Protein AF-A0A8S3I5D3-F1 (afdb_monomer_lite)

pLDDT: mean 73.68, std 20.12, range [29.22, 94.56]

Radius of gyration: 24.54 Å; chains: 1; bounding box: 71×32×67 Å

Secondary structure (DSSP, 8-state):
------------HHHHHHHHHHHHHHHHHHHHHHHHHHHHHHHHHHHHHHHHHTT-S-HHHHHHHSPPHHHHHHHHHHHHSPP------S-HHHHHHHHHHHHTS--S-SS----TT---PPEEEE---SSS---EEEEPPP-

Sequence (143 aa):
MTNRFKTSITNTNSNSSLFTQEFAKIIRRYKRFCVYIKRLLEETNRSYNEINDKRVLAPEKFSEIKLSEVNREFIENLSSRPIALIVCSQTYNGKARFVNELLNEALLPESPIIKNNDIVRMIRIKVTNKKKKTLSFEFSPDT

Structure (mmCIF, N/CA/C/O backbone):
data_AF-A0A8S3I5D3-F1
#
_entry.id   AF-A0A8S3I5D3-F1
#
loop_
_atom_site.group_PDB
_atom_site.id
_atom_site.type_symbol
_atom_site.label_atom_id
_atom_site.label_alt_id
_atom_site.label_comp_id
_atom_site.label_asym_id
_atom_site.label_entity_id
_atom_site.label_seq_id
_atom_site.pdbx_PDB_ins_code
_atom_site.Cartn_x
_atom_site.Cartn_y
_atom_site.Cartn_z
_atom_site.occupancy
_atom_site.B_iso_or_equiv
_atom_site.auth_seq_id
_atom_site.auth_comp_id
_atom_site.auth_asym_id
_atom_site.auth_atom_id
_atom_site.pdbx_PDB_model_num
ATOM 1 N N . MET A 1 1 ? 48.776 0.412 -39.533 1.00 34.25 1 MET A N 1
ATOM 2 C CA . MET A 1 1 ? 48.887 0.021 -38.110 1.00 34.25 1 MET A CA 1
ATOM 3 C C . MET A 1 1 ? 47.542 0.266 -37.439 1.00 34.25 1 MET A C 1
ATOM 5 O O . MET A 1 1 ? 47.160 1.409 -37.248 1.00 34.25 1 MET A O 1
ATOM 9 N N . THR A 1 2 ? 46.770 -0.793 -37.201 1.00 29.97 2 THR A N 1
ATOM 10 C CA . THR A 1 2 ? 45.406 -0.736 -36.647 1.00 29.97 2 THR A CA 1
ATOM 11 C C . THR A 1 2 ? 45.440 -0.948 -35.136 1.00 29.97 2 THR A C 1
ATOM 13 O O . THR A 1 2 ? 45.580 -2.083 -34.679 1.00 29.97 2 THR A O 1
ATOM 16 N N . ASN A 1 3 ? 45.287 0.125 -34.359 1.00 29.22 3 ASN A N 1
ATOM 17 C CA . ASN A 1 3 ? 45.107 0.028 -32.911 1.00 29.22 3 ASN A CA 1
ATOM 18 C C . ASN A 1 3 ? 43.673 -0.423 -32.603 1.00 29.22 3 ASN A C 1
ATOM 20 O O . ASN A 1 3 ? 42.728 0.361 -32.648 1.00 29.22 3 ASN A O 1
ATOM 24 N N . ARG A 1 4 ? 43.514 -1.717 -32.300 1.00 32.41 4 ARG A N 1
ATOM 25 C CA . ARG A 1 4 ? 42.302 -2.266 -31.681 1.00 32.41 4 ARG A CA 1
ATOM 26 C C . ARG A 1 4 ? 42.282 -1.847 -30.213 1.00 32.41 4 ARG A C 1
ATOM 28 O O . ARG A 1 4 ? 43.053 -2.374 -29.413 1.00 32.41 4 ARG A O 1
ATOM 35 N N . PHE A 1 5 ? 41.382 -0.939 -29.853 1.00 30.55 5 PHE A N 1
ATOM 36 C CA . PHE A 1 5 ? 41.025 -0.708 -28.457 1.00 30.55 5 PHE A CA 1
ATOM 37 C C . PHE A 1 5 ? 40.363 -1.977 -27.903 1.00 30.55 5 PHE A C 1
ATOM 39 O O . PHE A 1 5 ? 39.230 -2.303 -28.246 1.00 30.55 5 PHE A O 1
ATOM 46 N N . LYS A 1 6 ? 41.088 -2.720 -27.060 1.00 33.03 6 LYS A N 1
ATOM 47 C CA . LYS A 1 6 ? 40.490 -3.694 -26.144 1.00 33.03 6 LYS A CA 1
ATOM 48 C C . LYS A 1 6 ? 39.916 -2.909 -24.968 1.00 33.03 6 LYS A C 1
ATOM 50 O O . LYS A 1 6 ? 40.632 -2.601 -24.021 1.00 33.03 6 LYS A O 1
ATOM 55 N N . THR A 1 7 ? 38.637 -2.566 -25.030 1.00 32.44 7 THR A N 1
ATOM 56 C CA . THR A 1 7 ? 37.886 -2.178 -23.837 1.00 32.44 7 THR A CA 1
ATOM 57 C C . THR A 1 7 ? 37.545 -3.450 -23.070 1.00 32.44 7 THR A C 1
ATOM 59 O O . THR A 1 7 ? 36.614 -4.180 -23.399 1.00 32.44 7 THR A O 1
ATOM 62 N N . SER A 1 8 ? 38.346 -3.751 -22.050 1.00 29.62 8 SER A N 1
ATOM 63 C CA . SER A 1 8 ? 37.961 -4.708 -21.016 1.00 29.62 8 SER A CA 1
ATOM 64 C C . SER A 1 8 ? 36.727 -4.157 -20.303 1.00 29.62 8 SER A C 1
ATOM 66 O O . SER A 1 8 ? 36.822 -3.186 -19.557 1.00 29.62 8 SER A O 1
ATOM 68 N N . ILE A 1 9 ? 35.562 -4.753 -20.561 1.00 37.28 9 ILE A N 1
ATOM 69 C CA . ILE A 1 9 ? 34.341 -4.506 -19.792 1.00 37.28 9 ILE A CA 1
ATOM 70 C C . ILE A 1 9 ? 34.574 -5.119 -18.410 1.00 37.28 9 ILE A C 1
ATOM 72 O O . ILE A 1 9 ? 34.508 -6.334 -18.233 1.00 37.28 9 ILE A O 1
ATOM 76 N N . THR A 1 10 ? 34.916 -4.286 -17.432 1.00 32.50 10 THR A N 1
ATOM 77 C CA . THR A 1 10 ? 34.953 -4.684 -16.028 1.00 32.50 10 THR A CA 1
ATOM 78 C C . THR A 1 10 ? 33.521 -4.844 -15.519 1.00 32.50 10 THR A C 1
ATOM 80 O O . THR A 1 10 ? 32.670 -3.972 -15.667 1.00 32.50 10 THR A O 1
ATOM 83 N N . ASN A 1 11 ? 33.257 -6.021 -14.955 1.00 38.59 11 ASN A N 1
ATOM 84 C CA . ASN A 1 11 ? 31.983 -6.476 -14.409 1.00 38.59 11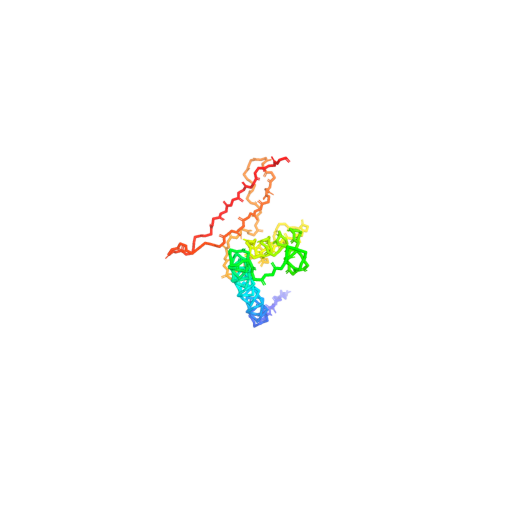 ASN A CA 1
ATOM 85 C C . ASN A 1 11 ? 31.445 -5.488 -13.347 1.00 38.59 11 ASN A C 1
ATOM 87 O O . ASN A 1 11 ? 31.958 -5.438 -12.232 1.00 38.59 11 ASN A O 1
ATOM 91 N N . THR A 1 12 ? 30.390 -4.734 -13.665 1.00 42.84 12 THR A N 1
ATOM 92 C CA . THR A 1 12 ? 29.657 -3.839 -12.740 1.00 42.84 12 THR A CA 1
ATOM 93 C C . THR A 1 12 ? 28.466 -4.524 -12.048 1.00 42.84 12 THR A C 1
ATOM 95 O O . THR A 1 12 ? 27.659 -3.869 -11.390 1.00 42.84 12 THR A O 1
ATOM 98 N N . ASN A 1 13 ? 28.360 -5.854 -12.149 1.00 48.59 13 ASN A N 1
ATOM 99 C CA . ASN A 1 13 ? 27.204 -6.633 -11.687 1.00 48.59 13 ASN A CA 1
ATOM 100 C C . ASN A 1 13 ? 27.030 -6.722 -10.156 1.00 48.59 13 ASN A C 1
ATOM 102 O O . ASN A 1 13 ? 25.946 -7.063 -9.686 1.00 48.59 13 ASN A O 1
ATOM 106 N N . SER A 1 14 ? 28.052 -6.422 -9.346 1.00 51.34 14 SER A N 1
ATOM 107 C CA . SER A 1 14 ? 27.941 -6.539 -7.882 1.00 51.34 14 SER A CA 1
ATOM 108 C C . SER A 1 14 ? 27.109 -5.413 -7.256 1.00 51.34 14 SER A C 1
ATOM 110 O O . SER A 1 14 ? 26.250 -5.680 -6.414 1.00 51.34 14 SER A O 1
ATOM 112 N N . ASN A 1 15 ? 27.292 -4.166 -7.698 1.00 51.91 15 ASN A N 1
ATOM 113 C CA . ASN A 1 15 ? 26.684 -2.996 -7.050 1.00 51.91 15 ASN A CA 1
ATOM 114 C C . ASN A 1 15 ? 25.194 -2.815 -7.388 1.00 51.91 15 ASN A C 1
ATOM 116 O O . ASN A 1 15 ? 24.408 -2.435 -6.518 1.00 51.91 15 ASN A O 1
ATOM 120 N N . SER A 1 16 ? 24.780 -3.130 -8.620 1.00 59.00 16 SER A N 1
ATOM 121 C CA . SER A 1 16 ? 23.370 -3.060 -9.043 1.00 59.00 16 SER A CA 1
ATOM 122 C C . SER A 1 16 ? 22.503 -4.099 -8.323 1.00 59.00 16 SER A C 1
ATOM 124 O O . SER A 1 16 ? 21.364 -3.814 -7.935 1.00 59.00 16 SER A O 1
ATOM 126 N N . SER A 1 17 ? 23.065 -5.285 -8.063 1.00 65.75 17 SER A N 1
ATOM 127 C CA . SER A 1 17 ? 22.391 -6.345 -7.310 1.00 65.75 17 SER A CA 1
ATOM 128 C C . SER A 1 17 ? 22.147 -5.951 -5.847 1.00 65.75 17 SER A C 1
ATOM 130 O O . SER A 1 17 ? 21.056 -6.187 -5.324 1.00 65.75 17 SER A O 1
ATOM 132 N N . LEU A 1 18 ? 23.114 -5.281 -5.207 1.00 70.69 18 LEU A N 1
ATOM 133 C CA . LEU A 1 18 ? 23.010 -4.846 -3.814 1.00 70.69 18 LEU A CA 1
ATOM 134 C C . LEU A 1 18 ? 21.949 -3.750 -3.647 1.00 70.69 18 LEU A C 1
ATOM 136 O O . LEU A 1 18 ? 21.086 -3.862 -2.777 1.00 70.69 18 LEU A O 1
ATOM 140 N N . PHE A 1 19 ? 21.954 -2.733 -4.516 1.00 71.44 19 PHE A N 1
ATOM 141 C CA . PHE A 1 19 ? 20.945 -1.667 -4.497 1.00 71.44 19 PHE A CA 1
ATOM 142 C C . PHE A 1 19 ? 19.523 -2.223 -4.659 1.00 71.44 19 PHE A C 1
ATOM 144 O O . PHE A 1 19 ? 18.622 -1.886 -3.890 1.00 71.44 19 PHE A O 1
ATOM 151 N N . THR A 1 20 ? 19.331 -3.134 -5.615 1.00 73.06 20 THR A N 1
ATOM 152 C CA . THR A 1 20 ? 18.028 -3.758 -5.877 1.00 73.06 20 THR A CA 1
ATOM 153 C C . THR A 1 20 ? 17.541 -4.572 -4.675 1.00 73.06 20 THR A C 1
ATOM 155 O O . THR A 1 20 ? 16.358 -4.537 -4.323 1.00 73.06 20 THR A O 1
ATOM 158 N N . GLN A 1 21 ? 18.449 -5.273 -3.989 1.00 77.69 21 GLN A N 1
ATOM 159 C CA . GLN A 1 21 ? 18.125 -6.015 -2.770 1.00 77.69 21 GLN A CA 1
ATOM 160 C C . GLN A 1 21 ? 17.732 -5.095 -1.609 1.00 77.69 21 GLN A C 1
ATOM 162 O O . GLN A 1 21 ? 16.731 -5.371 -0.941 1.00 77.69 21 GLN A O 1
ATOM 167 N N . GLU A 1 22 ? 18.470 -4.008 -1.382 1.00 81.81 22 GLU A N 1
ATOM 168 C CA . GLU A 1 22 ? 18.154 -3.021 -0.342 1.00 81.81 22 GLU A CA 1
ATOM 169 C C . GLU A 1 22 ? 16.822 -2.317 -0.613 1.00 81.81 22 GLU A C 1
ATOM 171 O O . GLU A 1 22 ? 15.954 -2.259 0.263 1.00 81.81 22 GLU A O 1
ATOM 176 N N . PHE A 1 23 ? 16.581 -1.894 -1.854 1.00 80.12 23 PHE A N 1
ATOM 177 C CA . PHE A 1 23 ? 15.298 -1.322 -2.252 1.00 80.12 23 PHE A CA 1
ATOM 178 C C . PHE A 1 23 ? 14.147 -2.310 -2.014 1.00 80.12 23 PHE A C 1
ATOM 180 O O . PHE A 1 23 ? 13.137 -1.974 -1.392 1.00 80.12 23 PHE A O 1
ATOM 187 N N . ALA A 1 24 ? 14.321 -3.580 -2.392 1.00 80.44 24 ALA A N 1
ATOM 188 C CA . ALA A 1 24 ? 13.323 -4.610 -2.131 1.00 80.44 24 ALA A CA 1
ATOM 189 C C . ALA A 1 24 ? 13.082 -4.841 -0.625 1.00 80.44 24 ALA A C 1
ATOM 191 O O . ALA A 1 24 ? 11.955 -5.146 -0.224 1.00 80.44 24 ALA A O 1
ATOM 192 N N . LYS A 1 25 ? 14.101 -4.710 0.238 1.00 86.31 25 LYS A N 1
ATOM 193 C CA . LYS A 1 25 ? 13.928 -4.773 1.703 1.00 86.31 25 LYS A CA 1
ATOM 194 C C . LYS A 1 25 ? 13.075 -3.610 2.208 1.00 86.31 25 LYS A C 1
ATOM 196 O O . LYS A 1 25 ? 12.140 -3.855 2.973 1.00 86.31 25 LYS A O 1
ATOM 201 N N . ILE A 1 26 ? 13.339 -2.387 1.745 1.00 87.31 26 ILE A N 1
ATOM 202 C CA . ILE A 1 26 ? 12.573 -1.185 2.110 1.00 87.31 26 ILE A CA 1
ATOM 203 C C . ILE A 1 26 ? 11.099 -1.351 1.725 1.00 87.31 26 ILE A C 1
ATOM 205 O O . ILE A 1 26 ? 10.220 -1.211 2.576 1.00 87.31 26 ILE A O 1
ATOM 209 N N . ILE A 1 27 ? 10.822 -1.751 0.481 1.00 84.81 27 ILE A N 1
ATOM 210 C CA . ILE A 1 27 ? 9.455 -1.960 -0.018 1.00 84.81 27 ILE A CA 1
ATOM 211 C C . ILE A 1 27 ? 8.723 -3.037 0.796 1.00 84.81 27 ILE A C 1
ATOM 213 O O . ILE A 1 27 ? 7.571 -2.851 1.198 1.00 84.81 27 ILE A O 1
ATOM 217 N N . ARG A 1 28 ? 9.386 -4.164 1.099 1.00 84.50 28 ARG A N 1
ATOM 218 C CA . ARG A 1 28 ? 8.802 -5.222 1.943 1.00 84.50 28 ARG A CA 1
ATOM 219 C C . ARG A 1 28 ? 8.506 -4.722 3.355 1.00 84.50 28 ARG A C 1
ATOM 221 O O . ARG A 1 28 ? 7.451 -5.054 3.894 1.00 84.50 28 ARG A O 1
ATOM 228 N N . ARG A 1 29 ? 9.412 -3.942 3.951 1.00 89.19 29 ARG A N 1
ATOM 229 C CA . ARG A 1 29 ? 9.231 -3.366 5.289 1.00 89.19 29 ARG A CA 1
ATOM 230 C C . ARG A 1 29 ? 8.045 -2.406 5.317 1.00 89.19 29 ARG A C 1
ATOM 232 O O . ARG A 1 29 ? 7.189 -2.558 6.182 1.00 89.19 29 ARG A O 1
ATOM 239 N N . TYR A 1 30 ? 7.951 -1.501 4.347 1.00 88.38 30 TYR A N 1
ATOM 240 C CA . TYR A 1 30 ? 6.813 -0.593 4.218 1.00 88.38 30 TYR A CA 1
ATOM 241 C C . TYR A 1 30 ? 5.496 -1.360 4.075 1.00 88.38 30 TYR A C 1
ATOM 243 O O . TYR A 1 30 ? 4.549 -1.105 4.808 1.00 88.38 30 TYR A O 1
ATOM 251 N N . LYS A 1 31 ? 5.443 -2.379 3.207 1.00 86.69 31 LYS A N 1
ATOM 252 C CA . LYS A 1 31 ? 4.227 -3.185 3.029 1.00 86.69 31 LYS A CA 1
ATOM 253 C C . LYS A 1 31 ? 3.781 -3.864 4.328 1.00 86.69 31 LYS A C 1
ATOM 255 O O . LYS A 1 31 ? 2.589 -3.886 4.622 1.00 86.69 31 LYS A O 1
ATOM 260 N N . ARG A 1 32 ? 4.720 -4.409 5.112 1.00 89.25 32 ARG A N 1
ATOM 261 C CA . ARG A 1 32 ? 4.410 -4.980 6.437 1.00 89.25 32 ARG A CA 1
ATOM 262 C C . ARG A 1 32 ? 3.846 -3.922 7.381 1.00 89.25 32 ARG A C 1
ATOM 264 O O . ARG A 1 32 ? 2.892 -4.206 8.093 1.00 89.25 32 ARG A O 1
ATOM 271 N N . PHE A 1 33 ? 4.410 -2.718 7.355 1.00 90.75 33 PHE A N 1
ATOM 272 C CA . PHE A 1 33 ? 3.947 -1.601 8.169 1.00 90.75 33 PHE A CA 1
ATOM 273 C C . PHE A 1 33 ? 2.523 -1.158 7.801 1.00 90.75 33 PHE A C 1
ATOM 275 O O . PHE A 1 33 ? 1.697 -1.010 8.692 1.00 90.75 33 PHE A O 1
ATOM 282 N N . CYS A 1 34 ? 2.191 -1.058 6.510 1.00 90.62 34 CYS A N 1
ATOM 283 C CA . CYS A 1 34 ? 0.825 -0.772 6.053 1.00 90.62 34 CYS A CA 1
ATOM 284 C C . CYS A 1 34 ? -0.189 -1.812 6.547 1.00 90.62 34 CYS A C 1
ATOM 286 O O . CYS A 1 34 ? -1.255 -1.447 7.036 1.00 90.62 34 CYS A O 1
ATOM 288 N N . VAL A 1 35 ? 0.148 -3.105 6.456 1.00 90.06 35 VAL A N 1
ATOM 289 C CA . VAL A 1 35 ? -0.709 -4.194 6.965 1.00 90.06 35 VAL A CA 1
ATOM 290 C C . VAL A 1 35 ? -0.887 -4.087 8.478 1.00 90.06 35 VAL A C 1
ATOM 292 O O . VAL A 1 35 ? -1.997 -4.240 8.980 1.00 90.06 35 VAL A O 1
ATOM 295 N N . TYR A 1 36 ? 0.197 -3.806 9.199 1.00 93.31 36 TYR A N 1
ATOM 296 C CA . TYR A 1 36 ? 0.172 -3.652 10.648 1.00 93.31 36 TYR A CA 1
ATOM 297 C C . TYR A 1 36 ? -0.701 -2.473 11.092 1.00 93.31 36 TYR A C 1
ATOM 299 O O . TYR A 1 36 ? -1.585 -2.648 11.923 1.00 93.31 36 TYR A O 1
ATOM 307 N N . ILE A 1 37 ? -0.513 -1.296 10.491 1.00 92.62 37 ILE A N 1
ATOM 308 C CA . ILE A 1 37 ? -1.330 -0.113 10.779 1.00 92.62 37 ILE A CA 1
ATOM 309 C C . ILE A 1 37 ? -2.807 -0.368 10.476 1.00 92.62 37 ILE A C 1
ATOM 311 O O . ILE A 1 37 ? -3.661 0.003 11.277 1.00 92.62 37 ILE A O 1
ATOM 315 N N . LYS A 1 38 ? -3.121 -1.022 9.349 1.00 91.75 38 LYS A N 1
ATOM 316 C CA . LYS A 1 38 ? -4.507 -1.364 9.011 1.00 91.75 38 LYS A CA 1
ATOM 317 C C . LYS A 1 38 ? -5.157 -2.202 10.107 1.00 91.75 38 LYS A C 1
ATOM 319 O O . LYS A 1 38 ? -6.262 -1.901 10.542 1.00 91.75 38 LYS A O 1
ATOM 324 N N . ARG A 1 39 ? -4.438 -3.220 10.583 1.00 93.00 39 ARG A N 1
ATOM 325 C CA . ARG A 1 39 ? -4.896 -4.079 11.673 1.00 93.00 39 ARG A CA 1
ATOM 326 C C . ARG A 1 39 ? -5.108 -3.292 12.967 1.00 93.00 39 ARG A C 1
ATOM 328 O O . ARG A 1 39 ? -6.127 -3.485 13.617 1.00 93.00 39 ARG A O 1
ATOM 335 N N . LEU A 1 40 ? -4.191 -2.389 13.320 1.00 93.50 40 LEU A N 1
ATOM 336 C CA . LEU A 1 40 ? -4.366 -1.523 14.489 1.00 93.50 40 LEU A CA 1
ATOM 337 C C . LEU A 1 40 ? -5.614 -0.642 14.368 1.00 93.50 40 LEU A C 1
ATOM 339 O O . LEU A 1 40 ? -6.341 -0.489 15.346 1.00 93.50 40 LEU A O 1
ATOM 343 N N . LEU A 1 41 ? -5.889 -0.090 13.183 1.00 92.75 41 LEU A N 1
ATOM 344 C CA . LEU A 1 41 ? -7.098 0.699 12.940 1.00 92.75 41 LEU A CA 1
ATOM 345 C C . LEU A 1 41 ? -8.365 -0.156 13.102 1.00 92.75 41 LEU A C 1
ATOM 347 O O . LEU A 1 41 ? -9.318 0.279 13.743 1.00 92.75 41 LEU A O 1
ATOM 351 N N . GLU A 1 42 ? -8.371 -1.378 12.569 1.00 92.56 42 GLU A N 1
ATOM 352 C CA . GLU A 1 42 ? -9.479 -2.332 12.726 1.00 92.56 42 GLU A CA 1
ATOM 353 C C . GLU A 1 42 ? -9.716 -2.705 14.201 1.00 92.56 42 GLU A C 1
ATOM 355 O O . GLU A 1 42 ? -10.858 -2.689 14.666 1.00 92.56 42 GLU A O 1
ATOM 360 N N . GLU A 1 43 ? -8.650 -2.986 14.956 1.00 94.56 43 GLU A N 1
ATOM 361 C CA . GLU A 1 43 ? -8.711 -3.281 16.396 1.00 94.56 43 GLU A CA 1
ATOM 362 C C . GLU A 1 43 ? -9.195 -2.062 17.201 1.00 94.56 43 GLU A C 1
ATOM 364 O O . GLU A 1 43 ? -10.048 -2.191 18.079 1.00 94.56 43 GLU A O 1
ATOM 369 N N . THR A 1 44 ? -8.727 -0.863 16.854 1.00 92.75 44 THR A N 1
ATOM 370 C CA . THR A 1 44 ? -9.156 0.399 17.477 1.00 92.75 44 THR A CA 1
ATOM 371 C C . THR A 1 44 ? -10.639 0.666 17.224 1.00 92.75 44 THR A C 1
ATOM 373 O O . THR A 1 44 ? -11.383 0.980 18.151 1.00 92.75 44 THR A O 1
ATOM 376 N N . ASN A 1 45 ? -11.103 0.468 15.989 1.00 91.44 45 ASN A N 1
ATOM 377 C CA . ASN A 1 45 ? -12.510 0.626 15.625 1.00 91.44 45 ASN A CA 1
ATOM 378 C C . ASN A 1 45 ? -13.409 -0.369 16.365 1.00 91.44 45 ASN A C 1
ATOM 380 O O . ASN A 1 45 ? -14.492 0.005 16.812 1.00 91.44 45 ASN A O 1
ATOM 384 N N . ARG A 1 46 ? -12.955 -1.616 16.540 1.00 93.69 46 ARG A N 1
ATOM 385 C CA . ARG A 1 46 ? -13.674 -2.606 17.349 1.00 93.69 46 ARG A CA 1
ATOM 386 C C . ARG A 1 46 ? -13.802 -2.140 18.798 1.00 93.69 46 ARG A C 1
ATOM 388 O O . ARG A 1 46 ? -14.906 -2.149 19.329 1.00 93.69 46 ARG A O 1
ATOM 395 N N . SER A 1 47 ? -12.710 -1.667 19.395 1.00 92.56 47 SER A N 1
ATOM 396 C CA . SER A 1 47 ? -12.718 -1.132 20.759 1.00 92.56 47 SER A CA 1
ATOM 397 C C . SER A 1 47 ? -13.650 0.074 20.906 1.00 92.56 47 SER A C 1
ATOM 399 O O . SER A 1 47 ? -14.398 0.147 21.878 1.00 92.56 47 SER A O 1
ATOM 401 N N . TYR A 1 48 ? -13.674 0.996 19.936 1.00 92.44 48 TYR A N 1
ATOM 402 C CA . TYR A 1 48 ? -14.622 2.115 19.952 1.00 92.44 48 TYR A CA 1
ATOM 403 C C . TYR A 1 48 ? -16.076 1.649 19.922 1.00 92.44 48 TYR A C 1
ATOM 405 O O . TYR A 1 48 ? -16.885 2.162 20.693 1.00 92.44 48 TYR A O 1
ATOM 413 N N . ASN A 1 49 ? -16.402 0.675 19.070 1.00 90.94 49 ASN A N 1
ATOM 414 C CA . ASN A 1 49 ? -17.753 0.125 19.004 1.00 90.94 49 ASN A CA 1
ATOM 415 C C . ASN A 1 49 ? -18.141 -0.523 20.339 1.00 90.94 49 ASN A C 1
ATOM 417 O O . ASN A 1 49 ? -19.202 -0.226 20.869 1.00 90.94 49 ASN A O 1
ATOM 421 N N . GLU A 1 50 ? -17.249 -1.311 20.946 1.00 92.50 50 GLU A N 1
ATOM 422 C CA . GLU A 1 50 ? -17.515 -1.928 22.249 1.00 92.50 50 GLU A CA 1
ATOM 423 C C . GLU A 1 50 ? -17.740 -0.905 23.369 1.00 92.50 50 GLU A C 1
ATOM 425 O O . GLU A 1 50 ? -18.641 -1.084 24.189 1.00 92.50 50 GLU A O 1
ATOM 430 N N . ILE A 1 51 ? -16.936 0.162 23.418 1.00 90.56 51 ILE A N 1
ATOM 431 C CA . ILE A 1 51 ? -17.085 1.244 24.404 1.00 90.56 51 ILE A CA 1
ATOM 432 C C . ILE A 1 51 ? -18.427 1.959 24.218 1.00 90.56 51 ILE A C 1
ATOM 434 O O . ILE A 1 51 ? -19.105 2.254 25.207 1.00 90.56 51 ILE A O 1
ATOM 438 N N . ASN A 1 52 ? -18.809 2.217 22.964 1.00 88.56 52 ASN A N 1
ATOM 439 C CA . ASN A 1 52 ? -20.057 2.884 22.613 1.00 88.56 52 ASN A CA 1
ATOM 440 C C . ASN A 1 52 ? -21.282 2.016 22.949 1.00 88.56 52 ASN A C 1
ATOM 442 O O . ASN A 1 52 ? -22.213 2.492 23.596 1.00 88.56 52 ASN A O 1
ATOM 446 N N . ASP A 1 53 ? -21.252 0.732 22.587 1.00 90.62 53 ASP A N 1
ATOM 447 C CA . ASP A 1 53 ? -22.352 -0.214 22.812 1.00 90.62 53 ASP A CA 1
ATOM 448 C C . ASP A 1 53 ? -22.590 -0.461 24.304 1.00 90.62 53 ASP A C 1
ATOM 450 O O . ASP A 1 53 ? -23.728 -0.474 24.776 1.00 90.62 53 ASP A O 1
ATOM 454 N N . LYS A 1 54 ? -21.506 -0.599 25.076 1.00 92.56 54 LYS A N 1
ATOM 455 C CA . LYS A 1 54 ? -21.563 -0.794 26.531 1.00 92.56 54 LYS A CA 1
ATOM 456 C C . LYS A 1 54 ? -21.778 0.514 27.305 1.00 92.56 54 LYS A C 1
ATOM 458 O O . LYS A 1 54 ? -21.892 0.464 28.527 1.00 92.56 54 LYS A O 1
ATOM 463 N N . ARG A 1 55 ? -21.813 1.673 26.625 1.00 85.00 55 ARG A N 1
ATOM 464 C CA . ARG A 1 55 ? -21.909 3.022 27.223 1.00 85.00 55 ARG A CA 1
ATOM 465 C C . ARG A 1 55 ? -20.916 3.236 28.374 1.00 85.00 55 ARG A C 1
ATOM 467 O O . ARG A 1 55 ? -21.252 3.828 29.396 1.00 85.00 55 ARG A O 1
ATOM 474 N N . VAL A 1 56 ? -19.690 2.730 28.212 1.00 87.75 56 VAL A N 1
ATOM 475 C CA . VAL A 1 56 ? -18.652 2.750 29.265 1.00 87.75 56 VAL A CA 1
ATOM 476 C C . VAL A 1 56 ? -18.182 4.174 29.564 1.00 87.75 56 VAL A C 1
ATOM 478 O O . VAL A 1 56 ? -17.774 4.468 30.684 1.00 87.75 56 VAL A O 1
ATOM 481 N N . LEU A 1 57 ? -18.242 5.062 28.570 1.00 88.38 57 LEU A N 1
ATOM 482 C CA . LEU A 1 57 ? -17.853 6.463 28.692 1.00 88.38 57 LEU A CA 1
ATOM 483 C C . LEU A 1 57 ? -19.039 7.383 28.415 1.00 88.38 57 LEU A C 1
ATOM 485 O O . LEU A 1 57 ? -19.894 7.086 27.579 1.00 88.38 57 LEU A O 1
ATOM 489 N N . ALA A 1 58 ? -19.038 8.541 29.079 1.00 88.69 58 ALA A N 1
ATOM 490 C CA . ALA A 1 58 ? -19.917 9.643 28.716 1.00 88.69 58 ALA A CA 1
ATOM 491 C C . ALA A 1 58 ? -19.648 10.083 27.258 1.00 88.69 58 ALA A C 1
ATOM 493 O O . ALA A 1 58 ? -18.491 10.034 26.820 1.00 88.69 58 ALA A O 1
ATOM 494 N N . PRO A 1 59 ? -20.668 10.544 26.508 1.00 85.31 59 PRO A N 1
ATOM 495 C CA . PRO A 1 59 ? -20.525 10.908 25.095 1.00 85.31 59 PRO A CA 1
ATOM 496 C C . PRO A 1 59 ? -19.406 11.920 24.816 1.00 85.31 59 PRO A C 1
ATOM 498 O O . PRO A 1 59 ? -18.666 11.766 23.847 1.00 85.31 59 PRO A O 1
ATOM 501 N N . GLU A 1 60 ? -19.230 12.909 25.696 1.00 89.06 60 GLU A N 1
ATOM 502 C CA . GLU A 1 60 ? -18.163 13.914 25.587 1.00 89.06 60 GLU A CA 1
ATOM 503 C C . GLU A 1 60 ? -16.778 13.256 25.638 1.00 89.06 60 GLU A C 1
ATOM 505 O O . GLU A 1 60 ? -15.957 13.448 24.742 1.00 89.06 60 GLU A O 1
ATOM 510 N N . LYS A 1 61 ? -16.550 12.377 26.622 1.00 89.25 61 LYS A N 1
ATOM 511 C CA . LYS A 1 61 ? -15.288 11.639 26.773 1.00 89.25 61 LYS A CA 1
ATOM 512 C C . LYS A 1 61 ? -15.037 10.646 25.652 1.00 89.25 61 LYS A C 1
ATOM 514 O O . LYS A 1 61 ? -13.893 10.459 25.247 1.00 89.25 61 LYS A O 1
ATOM 519 N N . PHE A 1 62 ? -16.090 10.039 25.116 1.00 88.44 62 PHE A N 1
ATOM 520 C CA . PHE A 1 62 ? -15.968 9.181 23.946 1.00 88.44 62 PHE A CA 1
ATOM 521 C C . PHE A 1 62 ? -15.540 9.970 22.700 1.00 88.44 62 PHE A C 1
ATOM 523 O O . PHE A 1 62 ? -14.696 9.506 21.935 1.00 88.44 62 PHE A O 1
ATOM 530 N N . SER A 1 63 ? -16.073 11.180 22.514 1.00 86.44 63 SER A N 1
ATOM 531 C CA . SER A 1 63 ? -15.699 12.040 21.388 1.00 86.44 63 SER A CA 1
ATOM 532 C C . SER A 1 63 ? -14.237 12.505 21.449 1.00 86.44 63 SER A C 1
ATOM 534 O O . SER A 1 63 ? -13.589 12.560 20.408 1.00 86.44 63 SER A O 1
ATOM 536 N N . GLU A 1 64 ? -13.691 12.740 22.651 1.00 88.75 64 GLU A N 1
ATOM 537 C CA . GLU A 1 64 ? -12.282 13.118 22.862 1.00 88.75 64 GLU A CA 1
ATOM 538 C C . GLU A 1 64 ? -11.300 12.019 22.423 1.00 88.75 64 GLU A C 1
ATOM 540 O O . GLU A 1 64 ? -10.217 12.319 21.923 1.00 88.75 64 GLU A O 1
ATOM 545 N N . ILE A 1 65 ? -11.659 10.743 22.610 1.00 89.00 65 ILE A N 1
ATOM 546 C CA . ILE A 1 65 ? -10.771 9.611 22.298 1.00 89.00 65 ILE A CA 1
ATOM 547 C C . ILE A 1 65 ? -10.941 9.081 20.878 1.00 89.00 65 ILE A C 1
ATOM 549 O O . ILE A 1 65 ? -10.114 8.283 20.431 1.00 89.00 65 ILE A O 1
ATOM 553 N N . LYS A 1 66 ? -12.022 9.453 20.184 1.00 89.31 66 LYS A N 1
ATOM 554 C CA . LYS A 1 66 ? -12.330 8.944 18.850 1.00 89.31 66 LYS A CA 1
ATOM 555 C C . LYS A 1 66 ? -11.369 9.556 17.835 1.00 89.31 66 LYS A C 1
ATOM 557 O O . LYS A 1 66 ? -11.156 10.766 17.805 1.00 89.31 66 LYS A O 1
ATOM 562 N N . LEU A 1 67 ? -10.813 8.717 16.963 1.00 90.38 67 LEU A N 1
ATOM 563 C CA . LEU A 1 67 ? -10.025 9.204 15.836 1.00 90.38 67 LEU A CA 1
ATOM 564 C C . LEU A 1 67 ? -10.858 10.170 14.982 1.00 90.38 67 LEU A C 1
ATOM 566 O O . LEU A 1 67 ? -12.008 9.874 14.653 1.00 90.38 67 LEU A O 1
ATOM 570 N N . SER A 1 68 ? -10.258 11.291 14.580 1.00 90.75 68 SER A N 1
ATOM 571 C CA . SER A 1 68 ? -10.880 12.186 13.607 1.00 90.75 68 SER A CA 1
ATOM 572 C C . SER A 1 68 ? -11.026 11.493 12.251 1.00 90.75 68 SER A C 1
ATOM 574 O O . SER A 1 68 ? -10.193 10.664 11.870 1.00 90.75 68 SER A O 1
ATOM 576 N N . GLU A 1 69 ? -12.057 11.871 11.494 1.00 89.62 69 GLU A N 1
ATOM 577 C CA . GLU A 1 69 ? -12.289 11.321 10.152 1.00 89.62 69 GLU A CA 1
ATOM 578 C C . GLU A 1 69 ? -11.094 11.578 9.221 1.00 89.62 69 GLU A C 1
ATOM 580 O O . GLU A 1 69 ? -10.686 10.683 8.491 1.00 89.62 69 GLU A O 1
ATOM 585 N N . VAL A 1 70 ? -10.441 12.742 9.333 1.00 93.00 70 VAL A N 1
ATOM 586 C CA . VAL A 1 70 ? -9.228 13.076 8.561 1.00 93.00 70 VAL A CA 1
ATOM 587 C C . VAL A 1 70 ? -8.093 12.085 8.834 1.00 93.00 70 VAL A C 1
ATOM 589 O O . VAL A 1 70 ? -7.454 11.585 7.908 1.00 93.00 70 VAL A O 1
ATOM 592 N N . ASN A 1 71 ? -7.843 11.765 10.108 1.00 91.00 71 ASN A N 1
ATOM 593 C CA . ASN A 1 71 ? -6.788 10.822 10.476 1.00 91.00 71 ASN A CA 1
ATOM 594 C C . ASN A 1 71 ? -7.144 9.397 10.049 1.00 91.00 71 ASN A C 1
ATOM 596 O O . ASN A 1 71 ? -6.270 8.652 9.603 1.00 91.00 71 ASN A O 1
ATOM 600 N N . ARG A 1 72 ? -8.422 9.020 10.159 1.00 89.56 72 ARG A N 1
ATOM 601 C CA . ARG A 1 72 ? -8.909 7.723 9.687 1.00 89.56 72 ARG A CA 1
ATOM 602 C C . ARG A 1 72 ? -8.699 7.591 8.182 1.00 89.56 72 ARG A C 1
ATOM 604 O O . ARG A 1 72 ? -8.075 6.625 7.750 1.00 89.56 72 ARG A O 1
ATOM 611 N N . GLU A 1 73 ? -9.146 8.572 7.405 1.00 91.06 73 GLU A N 1
ATOM 612 C CA . GLU A 1 73 ? -9.019 8.569 5.949 1.00 91.06 73 GLU A CA 1
ATOM 613 C C . GLU A 1 73 ? -7.547 8.525 5.519 1.00 91.06 73 GLU A C 1
ATOM 615 O O . GLU A 1 73 ? -7.171 7.774 4.617 1.00 91.06 73 GLU A O 1
ATOM 620 N N . PHE A 1 74 ? -6.678 9.277 6.199 1.00 90.94 74 PHE A N 1
ATOM 621 C CA . PHE A 1 74 ? -5.238 9.224 5.963 1.00 90.94 74 PHE A CA 1
ATOM 622 C C . PHE A 1 74 ? -4.674 7.810 6.168 1.00 90.94 74 PHE A C 1
ATOM 624 O O . PHE A 1 74 ? -3.957 7.299 5.304 1.00 90.94 74 PHE A O 1
ATOM 631 N N . ILE A 1 75 ? -5.014 7.154 7.281 1.00 90.12 75 ILE A N 1
ATOM 632 C CA . ILE A 1 75 ? -4.541 5.801 7.601 1.00 90.12 75 ILE A CA 1
ATOM 633 C C . ILE A 1 75 ? -5.091 4.765 6.610 1.00 90.12 75 ILE A C 1
ATOM 635 O O . ILE A 1 75 ? -4.360 3.875 6.156 1.00 90.12 75 ILE A O 1
ATOM 639 N N . GLU A 1 76 ? -6.366 4.871 6.243 1.00 88.75 76 GLU A N 1
ATOM 640 C CA . GLU A 1 76 ? -6.991 4.002 5.247 1.00 88.75 76 GLU A CA 1
ATOM 641 C C . GLU A 1 76 ? -6.326 4.168 3.880 1.00 88.75 76 GLU A C 1
ATOM 643 O O . GLU A 1 76 ? -5.958 3.177 3.245 1.00 88.75 76 GLU A O 1
ATOM 648 N N . ASN A 1 77 ? -6.064 5.403 3.453 1.00 88.50 77 ASN A N 1
ATOM 649 C CA . ASN A 1 77 ? -5.344 5.692 2.217 1.00 88.50 77 ASN A CA 1
ATOM 650 C C . ASN A 1 77 ? -3.905 5.153 2.249 1.00 88.50 77 ASN A C 1
ATOM 652 O O . ASN A 1 77 ? -3.461 4.525 1.286 1.00 88.50 77 ASN A O 1
ATOM 656 N N . LEU A 1 78 ? -3.183 5.350 3.355 1.00 86.81 78 LEU A N 1
ATOM 657 C CA . LEU A 1 78 ? -1.809 4.876 3.530 1.00 86.81 78 LEU A CA 1
ATOM 658 C C . LEU A 1 78 ? -1.715 3.344 3.485 1.00 86.81 78 LEU A C 1
ATOM 660 O O . LEU A 1 78 ? -0.760 2.783 2.948 1.00 86.81 78 LEU A O 1
ATOM 664 N N . SER A 1 79 ? -2.695 2.657 4.069 1.00 86.69 79 SER A N 1
ATOM 665 C CA . SER A 1 79 ? -2.678 1.199 4.188 1.00 86.69 79 SER A CA 1
ATOM 666 C C . SER A 1 79 ? -3.248 0.461 2.973 1.00 86.69 79 SER A C 1
ATOM 668 O O . SER A 1 79 ? -2.878 -0.691 2.730 1.00 86.69 79 SER A O 1
ATOM 670 N N . SER A 1 80 ? -4.128 1.103 2.201 1.00 81.69 80 SER A N 1
ATOM 671 C CA . SER A 1 80 ? -4.791 0.507 1.032 1.00 81.69 80 SER A CA 1
ATOM 672 C C . SER A 1 80 ? -4.054 0.741 -0.288 1.00 81.69 80 SER A C 1
ATOM 674 O O . SER A 1 80 ? -4.176 -0.074 -1.209 1.00 81.69 80 SER A O 1
ATOM 676 N N . ARG A 1 81 ? -3.276 1.824 -0.405 1.00 77.50 81 ARG A N 1
ATOM 677 C CA . ARG A 1 81 ? -2.613 2.183 -1.663 1.00 77.50 81 ARG A CA 1
ATOM 678 C C . ARG A 1 81 ? -1.292 1.424 -1.842 1.00 77.50 81 ARG A C 1
ATOM 680 O O . ARG A 1 81 ? -0.469 1.373 -0.929 1.00 77.50 81 ARG A O 1
ATOM 687 N N . PRO A 1 82 ? -1.042 0.832 -3.024 1.00 71.50 82 PRO A N 1
ATOM 688 C CA . PRO A 1 82 ? 0.249 0.225 -3.314 1.00 71.50 82 PRO A CA 1
ATOM 689 C C . PRO A 1 82 ? 1.329 1.306 -3.443 1.00 71.50 82 PRO A C 1
ATOM 691 O O . PRO A 1 82 ? 1.076 2.371 -4.003 1.00 71.50 82 PRO A O 1
ATOM 694 N N . ILE A 1 83 ? 2.552 1.005 -2.996 1.00 78.81 83 ILE A N 1
ATOM 695 C CA . ILE A 1 83 ? 3.711 1.853 -3.301 1.00 78.81 83 ILE A CA 1
ATOM 696 C C . ILE A 1 83 ? 3.880 1.909 -4.818 1.00 78.81 83 ILE A C 1
ATOM 698 O O . ILE A 1 83 ? 3.903 0.869 -5.483 1.00 78.81 83 ILE A O 1
ATOM 702 N N . ALA A 1 84 ? 4.038 3.119 -5.343 1.00 81.50 84 ALA A N 1
ATOM 703 C CA . ALA A 1 84 ? 4.371 3.361 -6.734 1.00 81.50 84 ALA A CA 1
ATOM 704 C C . ALA A 1 84 ? 5.771 3.974 -6.836 1.00 81.50 84 ALA A C 1
ATOM 706 O O . ALA A 1 84 ? 6.135 4.843 -6.046 1.00 81.50 84 ALA A O 1
ATOM 707 N N . LEU A 1 85 ? 6.539 3.521 -7.827 1.00 84.00 85 LEU A N 1
ATOM 708 C CA . LEU A 1 85 ? 7.768 4.171 -8.264 1.00 84.00 85 LEU A CA 1
ATOM 709 C C . LEU A 1 85 ? 7.486 4.833 -9.612 1.00 84.00 85 LEU A C 1
ATOM 711 O O . LEU A 1 85 ? 7.105 4.150 -10.562 1.00 84.00 85 LEU A O 1
ATOM 715 N N . ILE A 1 86 ? 7.669 6.149 -9.683 1.00 87.69 86 ILE A N 1
ATOM 716 C CA . ILE A 1 86 ? 7.541 6.914 -10.924 1.00 87.69 86 ILE A CA 1
ATOM 717 C C . ILE A 1 86 ? 8.949 7.131 -11.478 1.00 87.69 86 ILE A C 1
ATOM 719 O O . ILE A 1 86 ? 9.804 7.696 -10.800 1.00 87.69 86 ILE A O 1
ATOM 723 N N . VAL A 1 87 ? 9.194 6.662 -12.703 1.00 85.94 87 VAL A N 1
ATOM 724 C CA . VAL A 1 87 ? 10.492 6.786 -13.379 1.00 85.94 87 VAL A CA 1
ATOM 725 C C . VAL A 1 87 ? 10.376 7.817 -14.497 1.00 85.94 87 VAL A C 1
ATOM 727 O O . VAL A 1 87 ? 9.774 7.554 -15.538 1.00 85.94 87 VAL A O 1
ATOM 730 N N . CYS A 1 88 ? 10.988 8.981 -14.293 1.00 86.06 88 CYS A N 1
ATOM 731 C CA . CYS A 1 88 ? 11.013 10.076 -15.260 1.00 86.06 88 CYS A CA 1
ATOM 732 C C . CYS A 1 88 ? 12.431 10.274 -15.803 1.00 86.06 88 CYS A C 1
ATOM 734 O O . CYS A 1 88 ? 13.399 10.274 -15.050 1.00 86.06 88 CYS A O 1
ATOM 736 N N . SER A 1 89 ? 12.562 10.468 -17.114 1.00 84.00 89 SER A N 1
ATOM 737 C CA . SER A 1 89 ? 13.818 10.890 -17.742 1.00 84.00 89 SER A CA 1
ATOM 738 C C . SER A 1 89 ? 13.556 11.435 -19.147 1.00 84.00 89 SER A C 1
ATOM 740 O O . SER A 1 89 ? 12.507 11.151 -19.737 1.00 84.00 89 SER A O 1
ATOM 742 N N . GLN A 1 90 ? 14.534 12.152 -19.703 1.00 83.19 90 GLN A N 1
ATOM 743 C CA . GLN A 1 90 ? 14.450 12.734 -21.043 1.00 83.19 90 GLN A CA 1
ATOM 744 C C . GLN A 1 90 ? 14.387 11.675 -22.157 1.00 83.19 90 GLN A C 1
ATOM 746 O O . GLN A 1 90 ? 13.656 11.848 -23.127 1.00 83.19 90 GLN A O 1
ATOM 751 N N . THR A 1 91 ? 15.103 10.552 -22.028 1.00 82.69 91 THR A N 1
ATOM 752 C CA . THR A 1 91 ? 15.205 9.535 -23.091 1.00 82.69 91 THR A CA 1
ATOM 753 C C . THR A 1 91 ? 14.430 8.268 -22.744 1.00 82.69 91 THR A C 1
ATOM 755 O O . THR A 1 91 ? 14.390 7.834 -21.593 1.00 82.69 91 THR A O 1
ATOM 758 N N . TYR A 1 92 ? 13.770 7.652 -23.727 1.00 83.62 92 TYR A N 1
ATOM 759 C CA . TYR A 1 92 ? 13.065 6.381 -23.515 1.00 83.62 92 TYR A CA 1
ATOM 760 C C . TYR A 1 92 ? 14.024 5.268 -23.068 1.00 83.62 92 TYR A C 1
ATOM 762 O O . TYR A 1 92 ? 13.786 4.637 -22.040 1.00 83.62 92 TYR A O 1
ATOM 770 N N . ASN A 1 93 ? 15.141 5.111 -23.787 1.00 84.38 93 ASN A N 1
ATOM 771 C CA . ASN A 1 93 ? 16.139 4.069 -23.543 1.00 84.38 93 ASN A CA 1
ATOM 772 C C . ASN A 1 93 ? 16.633 4.072 -22.084 1.00 84.38 93 ASN A C 1
ATOM 774 O O . ASN A 1 93 ? 16.619 3.039 -21.422 1.00 84.38 93 ASN A O 1
ATOM 778 N N . GLY A 1 94 ? 16.953 5.247 -21.526 1.00 84.94 94 GLY A N 1
ATOM 779 C CA . GLY A 1 94 ? 17.394 5.348 -20.132 1.00 84.94 94 GLY A CA 1
ATOM 780 C C . GLY A 1 94 ? 16.366 4.820 -19.122 1.00 84.94 94 GLY A C 1
ATOM 781 O O . GLY A 1 94 ? 16.745 4.157 -18.159 1.00 84.94 94 GLY A O 1
ATOM 782 N N . LYS A 1 95 ? 15.064 5.050 -19.356 1.00 86.75 95 LYS A N 1
ATOM 783 C CA . LYS A 1 95 ? 13.987 4.522 -18.495 1.00 86.75 95 LYS A CA 1
ATOM 784 C C . LYS A 1 95 ? 13.830 3.019 -18.660 1.00 86.75 95 LYS A C 1
ATOM 786 O O . LYS A 1 95 ? 13.746 2.312 -17.662 1.00 86.75 95 LYS A O 1
ATOM 791 N N . ALA A 1 96 ? 13.789 2.545 -19.904 1.00 86.06 96 ALA A N 1
ATOM 792 C CA . ALA A 1 96 ? 13.620 1.130 -20.210 1.00 86.06 96 ALA A CA 1
ATOM 793 C C . ALA A 1 96 ? 14.754 0.296 -19.604 1.00 86.06 96 ALA A C 1
ATOM 795 O O . ALA A 1 96 ? 14.493 -0.665 -18.882 1.00 86.06 96 ALA A O 1
ATOM 796 N N . ARG A 1 97 ? 16.002 0.735 -19.799 1.00 87.31 97 ARG A N 1
ATOM 797 C CA . ARG A 1 97 ? 17.182 0.097 -19.216 1.00 87.31 97 ARG A CA 1
ATOM 798 C C . ARG A 1 97 ? 17.136 0.092 -17.690 1.00 87.31 97 ARG A C 1
ATOM 800 O O . ARG A 1 97 ? 17.306 -0.966 -17.096 1.00 87.31 97 ARG A O 1
ATOM 807 N N . PHE A 1 98 ? 16.841 1.232 -17.062 1.00 86.81 98 PHE A N 1
ATOM 808 C CA . PHE A 1 98 ? 16.725 1.312 -15.604 1.00 86.81 98 PHE A CA 1
ATOM 809 C C . PHE A 1 98 ? 15.654 0.362 -15.050 1.00 86.81 98 PHE A C 1
ATOM 811 O O . PHE A 1 98 ? 15.902 -0.355 -14.087 1.00 86.81 98 PHE A O 1
ATOM 818 N N . VAL A 1 99 ? 14.465 0.334 -15.657 1.00 86.62 99 VAL A N 1
ATOM 819 C CA . VAL A 1 99 ? 13.366 -0.538 -15.216 1.00 86.62 99 VAL A CA 1
ATOM 820 C C . VAL A 1 99 ? 13.731 -2.013 -15.390 1.00 86.62 99 VAL A C 1
ATOM 822 O O . VAL A 1 99 ? 13.464 -2.807 -14.490 1.00 86.62 99 VAL A O 1
ATOM 825 N N . ASN A 1 100 ? 14.372 -2.377 -16.502 1.00 86.25 100 ASN A N 1
ATOM 826 C CA . ASN A 1 100 ? 14.819 -3.747 -16.744 1.00 86.25 100 ASN A CA 1
ATOM 827 C C . ASN A 1 100 ? 15.884 -4.191 -15.736 1.00 86.25 100 ASN A C 1
ATOM 829 O O . ASN A 1 100 ? 15.807 -5.298 -15.207 1.00 86.25 100 ASN A O 1
ATOM 833 N N . GLU A 1 101 ? 16.849 -3.320 -15.430 1.00 85.62 101 GLU A N 1
ATOM 834 C CA . GLU A 1 101 ? 17.869 -3.570 -14.406 1.00 85.62 101 GLU A CA 1
ATOM 835 C C . GLU A 1 101 ? 17.234 -3.691 -13.010 1.00 85.62 101 GLU A C 1
ATOM 837 O O . GLU A 1 101 ? 17.530 -4.636 -12.280 1.00 85.62 101 GLU A O 1
ATOM 842 N N . LEU A 1 102 ? 16.295 -2.803 -12.659 1.00 83.50 102 LEU A N 1
ATOM 843 C CA . LEU A 1 102 ? 15.586 -2.817 -11.374 1.00 83.50 102 LEU A CA 1
ATOM 844 C C . LEU A 1 102 ? 14.756 -4.093 -11.169 1.00 83.50 102 LEU A C 1
ATOM 846 O O . LEU A 1 102 ? 14.663 -4.610 -10.055 1.00 83.50 102 LEU A O 1
ATOM 850 N N . LEU A 1 103 ? 14.117 -4.585 -12.232 1.00 81.44 103 LEU A N 1
ATOM 851 C CA . LEU A 1 103 ? 13.303 -5.801 -12.199 1.00 81.44 103 LEU A CA 1
ATOM 852 C C . LEU A 1 103 ? 14.125 -7.069 -12.462 1.00 81.44 103 LEU A C 1
ATOM 854 O O . LEU A 1 103 ? 13.614 -8.172 -12.261 1.00 81.44 103 LEU A O 1
ATOM 858 N N . ASN A 1 104 ? 15.398 -6.910 -12.841 1.00 81.56 104 ASN A N 1
ATOM 859 C CA . ASN A 1 104 ? 16.290 -7.976 -13.282 1.00 81.56 104 ASN A CA 1
ATOM 860 C C . ASN A 1 104 ? 15.656 -8.843 -14.393 1.00 81.56 104 ASN A C 1
ATOM 862 O O . ASN A 1 104 ? 15.749 -10.071 -14.372 1.00 81.56 104 ASN A O 1
ATOM 866 N N . GLU A 1 105 ? 14.952 -8.195 -15.327 1.00 81.44 105 GLU A N 1
ATOM 867 C CA . GLU A 1 105 ? 14.200 -8.823 -16.418 1.00 81.44 105 GLU A CA 1
ATOM 868 C C . GLU A 1 105 ? 14.097 -7.857 -17.612 1.00 81.44 105 GLU A C 1
ATOM 870 O O . GLU A 1 105 ? 13.805 -6.675 -17.437 1.00 81.44 105 GLU A O 1
ATOM 875 N N . ALA A 1 106 ? 14.326 -8.341 -18.837 1.00 82.50 106 ALA A N 1
ATOM 876 C CA . ALA A 1 106 ? 14.266 -7.530 -20.059 1.00 82.50 106 ALA A CA 1
ATOM 877 C C . ALA A 1 106 ? 12.812 -7.324 -20.527 1.00 82.50 106 ALA A C 1
ATOM 879 O O . ALA A 1 106 ? 12.354 -7.938 -21.488 1.00 82.50 106 ALA A O 1
ATOM 880 N N . LEU A 1 107 ? 12.069 -6.489 -19.800 1.00 81.88 107 LEU A N 1
ATOM 881 C CA . LEU A 1 107 ? 10.628 -6.283 -19.975 1.00 81.88 107 LEU A CA 1
ATOM 882 C C . LEU A 1 107 ? 10.284 -5.202 -20.991 1.00 81.88 107 LEU A C 1
ATOM 884 O O . LEU A 1 107 ? 9.339 -5.348 -21.763 1.00 81.88 107 LEU A O 1
ATOM 888 N N . LEU A 1 108 ? 11.019 -4.096 -20.951 1.00 82.94 108 LEU A N 1
ATOM 889 C CA . LEU A 1 108 ? 10.843 -2.970 -21.852 1.00 82.94 108 LEU A CA 1
ATOM 890 C C . LEU A 1 108 ? 11.890 -3.042 -22.971 1.00 82.94 108 LEU A C 1
ATOM 892 O O . LEU A 1 108 ? 13.053 -3.338 -22.693 1.00 82.94 108 LEU A O 1
ATOM 896 N N . PRO A 1 109 ? 11.517 -2.769 -24.229 1.00 80.88 109 PRO A N 1
ATOM 897 C CA . PRO A 1 109 ? 12.474 -2.713 -25.327 1.00 80.88 109 PRO A CA 1
ATOM 898 C C . PRO A 1 109 ? 13.453 -1.543 -25.140 1.00 80.88 109 PRO A C 1
ATOM 900 O O . PRO A 1 109 ? 13.131 -0.547 -24.502 1.00 80.88 109 PRO A O 1
ATOM 903 N N . GLU A 1 110 ? 14.657 -1.637 -25.707 1.00 75.81 110 GLU A N 1
ATOM 904 C CA . GLU A 1 110 ? 15.672 -0.568 -25.609 1.00 75.81 110 GLU A CA 1
ATOM 905 C C . GLU A 1 110 ? 15.362 0.638 -26.514 1.00 75.81 110 GLU A C 1
ATOM 907 O O . GLU A 1 110 ? 15.844 1.752 -26.292 1.00 75.81 110 GLU A O 1
ATOM 912 N N . SER A 1 111 ? 14.513 0.428 -27.522 1.00 72.00 111 SER A N 1
ATOM 913 C CA . SER A 1 111 ? 13.994 1.460 -28.416 1.00 72.00 111 SER A CA 1
ATOM 914 C C . SER A 1 111 ? 12.470 1.543 -28.304 1.00 72.00 111 SER A C 1
ATOM 916 O O . SER A 1 111 ? 11.812 0.525 -28.068 1.00 72.00 111 SER A O 1
ATOM 918 N N . PRO A 1 112 ? 11.885 2.747 -28.427 1.00 69.56 112 PRO A N 1
ATOM 919 C CA . PRO A 1 112 ? 10.440 2.887 -28.384 1.00 69.56 112 PRO A CA 1
ATOM 920 C C . PRO A 1 112 ? 9.838 2.129 -29.567 1.00 69.56 112 PRO A C 1
ATOM 922 O O . PRO A 1 112 ? 10.231 2.338 -30.714 1.00 69.56 112 PRO A O 1
ATOM 925 N N . ILE A 1 113 ? 8.866 1.258 -29.300 1.00 64.44 113 ILE A N 1
ATOM 926 C CA . ILE A 1 113 ? 8.088 0.637 -30.370 1.00 64.44 113 ILE A CA 1
ATOM 927 C C . ILE A 1 113 ? 7.109 1.702 -30.864 1.00 64.44 113 ILE A C 1
ATOM 929 O O . ILE A 1 113 ? 6.032 1.876 -30.298 1.00 64.44 113 ILE A O 1
ATOM 933 N N . ILE A 1 114 ? 7.497 2.437 -31.905 1.00 59.31 114 ILE A N 1
ATOM 934 C CA . ILE A 1 114 ? 6.615 3.387 -32.583 1.00 59.31 114 ILE A CA 1
ATOM 935 C C . ILE A 1 114 ? 5.642 2.563 -33.430 1.00 59.31 114 ILE A C 1
ATOM 937 O O . ILE A 1 114 ? 5.931 2.220 -34.574 1.00 59.31 114 ILE A O 1
ATOM 941 N N . LYS A 1 115 ? 4.495 2.186 -32.860 1.00 52.34 115 LYS A N 1
ATOM 942 C CA . LYS A 1 115 ? 3.355 1.729 -33.660 1.00 52.34 115 LYS A CA 1
ATOM 943 C C . LYS A 1 115 ? 2.512 2.961 -33.972 1.00 52.34 115 LYS A C 1
ATOM 945 O O . LYS A 1 115 ? 1.899 3.500 -33.068 1.00 52.34 115 LYS A O 1
ATOM 950 N N . ASN A 1 116 ? 2.552 3.397 -35.232 1.00 45.53 116 ASN A N 1
ATOM 951 C CA . ASN A 1 116 ? 1.646 4.356 -35.878 1.00 45.53 116 ASN A CA 1
ATOM 952 C C . ASN A 1 116 ? 1.177 5.539 -35.008 1.00 45.53 116 ASN A C 1
ATOM 954 O O . ASN A 1 116 ? 0.178 5.414 -34.318 1.00 45.53 116 ASN A O 1
ATOM 958 N N . ASN A 1 117 ? 1.834 6.702 -35.107 1.00 48.09 117 ASN A N 1
ATOM 959 C CA . ASN A 1 117 ? 1.407 8.004 -34.548 1.00 48.09 117 ASN A CA 1
ATOM 960 C C . ASN A 1 117 ? 1.066 8.089 -33.043 1.00 48.09 117 ASN A C 1
ATOM 962 O O . ASN A 1 117 ? 0.853 9.194 -32.546 1.00 48.09 117 ASN A O 1
ATOM 966 N N . ASP A 1 118 ? 1.074 6.990 -32.294 1.00 53.44 118 ASP A N 1
ATOM 967 C CA . ASP A 1 118 ? 0.833 6.992 -30.860 1.00 53.44 118 ASP A CA 1
ATOM 968 C C . ASP A 1 118 ? 2.136 7.291 -30.110 1.00 53.44 118 ASP A C 1
ATOM 970 O O . ASP A 1 118 ? 3.079 6.495 -30.064 1.00 53.44 118 ASP A O 1
ATOM 974 N N . ILE A 1 119 ? 2.176 8.474 -29.497 1.00 54.97 119 ILE A N 1
ATOM 975 C CA . ILE A 1 119 ? 3.121 8.833 -28.437 1.00 54.97 119 ILE A CA 1
ATOM 976 C C . ILE A 1 119 ? 3.127 7.682 -27.421 1.00 54.97 119 ILE A C 1
ATOM 978 O O . ILE A 1 119 ? 2.060 7.258 -26.979 1.00 54.97 119 ILE A O 1
ATOM 982 N N . VAL A 1 120 ? 4.304 7.157 -27.050 1.00 56.75 120 VAL A N 1
ATOM 983 C CA . VAL A 1 120 ? 4.411 6.119 -26.009 1.00 56.75 120 VAL A CA 1
ATOM 984 C C . VAL A 1 120 ? 3.791 6.669 -24.724 1.00 56.75 120 VAL A C 1
ATOM 986 O O . VAL A 1 120 ? 4.389 7.494 -24.033 1.00 56.75 120 VAL A O 1
ATOM 989 N N . ARG A 1 121 ? 2.563 6.223 -24.445 1.00 65.69 121 ARG A N 1
ATOM 990 C CA . ARG A 1 121 ? 1.761 6.623 -23.288 1.00 65.69 121 ARG A CA 1
ATOM 991 C C . ARG A 1 121 ? 2.397 6.083 -22.008 1.00 65.69 121 ARG A C 1
ATOM 993 O O . ARG A 1 121 ? 3.194 5.142 -22.048 1.00 65.69 121 ARG A O 1
ATOM 1000 N N . MET A 1 122 ? 2.052 6.676 -20.866 1.00 73.25 122 MET A N 1
ATOM 1001 C CA . MET A 1 122 ? 2.523 6.237 -19.549 1.00 73.25 122 MET A CA 1
ATOM 1002 C C . MET A 1 122 ? 2.364 4.714 -19.390 1.00 73.25 122 MET A C 1
ATOM 1004 O O . MET A 1 122 ? 1.258 4.184 -19.494 1.00 73.25 122 MET A O 1
ATOM 1008 N N . ILE A 1 123 ? 3.471 4.011 -19.129 1.00 76.50 123 ILE A N 1
ATOM 1009 C CA . ILE A 1 123 ? 3.469 2.557 -18.934 1.00 76.50 123 ILE A CA 1
ATOM 1010 C C . ILE A 1 123 ? 3.299 2.266 -17.447 1.00 76.50 123 ILE A C 1
ATOM 1012 O O . ILE A 1 123 ? 4.180 2.579 -16.642 1.00 76.50 123 ILE A O 1
ATOM 1016 N N . ARG A 1 124 ? 2.191 1.619 -17.077 1.00 79.25 124 ARG A N 1
ATOM 1017 C CA . ARG A 1 124 ? 1.985 1.122 -15.716 1.00 79.25 124 ARG A CA 1
ATOM 1018 C C . ARG A 1 124 ? 2.341 -0.358 -15.635 1.00 79.25 124 ARG A C 1
ATOM 1020 O O . ARG A 1 124 ? 1.695 -1.195 -16.261 1.00 79.25 124 ARG A O 1
ATOM 1027 N N . ILE A 1 125 ? 3.335 -0.681 -14.810 1.00 78.94 125 ILE A N 1
ATOM 1028 C CA . ILE A 1 125 ? 3.731 -2.061 -14.513 1.00 78.94 125 ILE A CA 1
ATOM 1029 C C . ILE A 1 125 ? 3.144 -2.457 -13.159 1.00 78.94 125 ILE A C 1
ATOM 1031 O O . ILE A 1 125 ? 3.487 -1.875 -12.128 1.00 78.94 125 ILE A O 1
ATOM 1035 N N . LYS A 1 126 ? 2.257 -3.458 -13.149 1.00 78.81 126 LYS A N 1
ATOM 1036 C CA . LYS A 1 126 ? 1.647 -3.990 -11.923 1.00 78.81 126 LYS A CA 1
ATOM 1037 C C . LYS A 1 126 ? 2.089 -5.430 -11.688 1.00 78.81 126 LYS A C 1
ATOM 1039 O O . LYS A 1 126 ? 1.843 -6.315 -12.503 1.00 78.81 126 LYS A O 1
ATOM 1044 N N . VAL A 1 127 ? 2.705 -5.677 -10.535 1.00 69.38 127 VAL A N 1
ATOM 1045 C CA . VAL A 1 127 ? 3.085 -7.031 -10.112 1.00 69.38 127 VAL A CA 1
ATOM 1046 C C . VAL A 1 127 ? 1.867 -7.717 -9.494 1.00 69.38 127 VAL A C 1
ATOM 1048 O O . VAL A 1 127 ? 1.337 -7.250 -8.485 1.00 69.38 127 VAL A O 1
ATOM 1051 N N . THR A 1 128 ? 1.418 -8.830 -10.080 1.00 64.25 128 THR A N 1
ATOM 1052 C CA . THR A 1 128 ? 0.317 -9.645 -9.539 1.00 64.25 128 THR A CA 1
ATOM 1053 C C . THR A 1 128 ? 0.775 -11.072 -9.226 1.00 64.25 128 THR A C 1
ATOM 1055 O O . THR A 1 128 ? 1.586 -11.652 -9.941 1.00 64.25 128 THR A O 1
ATOM 1058 N N . ASN A 1 129 ? 0.242 -11.658 -8.148 1.00 54.25 129 ASN A N 1
ATOM 1059 C CA . ASN A 1 129 ? 0.556 -13.018 -7.680 1.00 54.25 129 ASN A CA 1
ATOM 1060 C C . ASN A 1 129 ? -0.216 -14.114 -8.450 1.00 54.25 129 ASN A C 1
ATOM 1062 O O . ASN A 1 129 ? -0.651 -15.105 -7.863 1.00 54.25 129 ASN A O 1
ATOM 1066 N N . LYS A 1 130 ? -0.426 -13.973 -9.766 1.00 45.97 130 LYS A N 1
ATOM 1067 C CA . LYS A 1 130 ? -0.906 -15.119 -10.556 1.00 45.97 130 LYS A CA 1
ATOM 1068 C C . LYS A 1 130 ? 0.253 -16.116 -10.681 1.00 45.97 130 LYS A C 1
ATOM 1070 O O . LYS A 1 130 ? 1.393 -15.702 -10.847 1.00 45.97 130 LYS A O 1
ATOM 1075 N N . LYS A 1 131 ? -0.021 -17.421 -10.555 1.00 37.41 131 LYS A N 1
ATOM 1076 C CA . LYS A 1 131 ? 0.934 -18.557 -10.445 1.00 37.41 131 LYS A CA 1
ATOM 1077 C C . LYS A 1 131 ? 1.987 -18.713 -11.575 1.00 37.41 131 LYS A C 1
ATOM 1079 O O . LYS A 1 131 ? 2.699 -19.707 -11.614 1.00 37.41 131 LYS A O 1
ATOM 1084 N N . LYS A 1 132 ? 2.140 -17.726 -12.451 1.00 39.16 132 LYS A N 1
ATOM 1085 C CA . LYS A 1 132 ? 3.299 -17.437 -13.303 1.00 39.16 132 LYS A CA 1
ATOM 1086 C C . LYS A 1 132 ? 3.419 -15.913 -13.302 1.00 39.16 132 LYS A C 1
ATOM 1088 O O . LYS A 1 132 ? 2.403 -15.270 -13.563 1.00 39.16 132 LYS A O 1
ATOM 1093 N N . LYS A 1 133 ? 4.592 -15.347 -12.972 1.00 38.59 133 LYS A N 1
ATOM 1094 C CA . LYS A 1 133 ? 4.867 -13.894 -12.985 1.00 38.59 133 LYS A CA 1
ATOM 1095 C C . LYS A 1 133 ? 4.399 -13.304 -14.319 1.00 38.59 133 LYS A C 1
ATOM 1097 O O . LYS A 1 133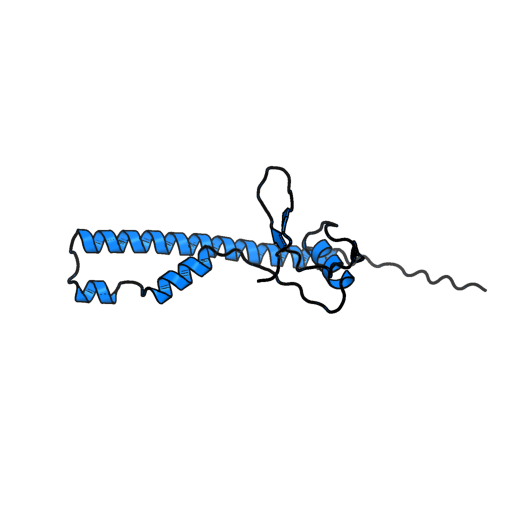 ? 5.116 -13.351 -15.306 1.00 38.59 133 LYS A O 1
ATOM 1102 N N . THR A 1 134 ? 3.163 -12.827 -14.363 1.00 34.09 134 THR A N 1
ATOM 1103 C CA . THR A 1 134 ? 2.578 -12.218 -15.552 1.00 34.09 134 THR A CA 1
ATOM 1104 C C . THR A 1 134 ? 2.478 -10.749 -15.207 1.00 34.09 134 THR A C 1
ATOM 1106 O O . THR A 1 134 ? 1.670 -10.358 -14.361 1.00 34.09 134 THR A O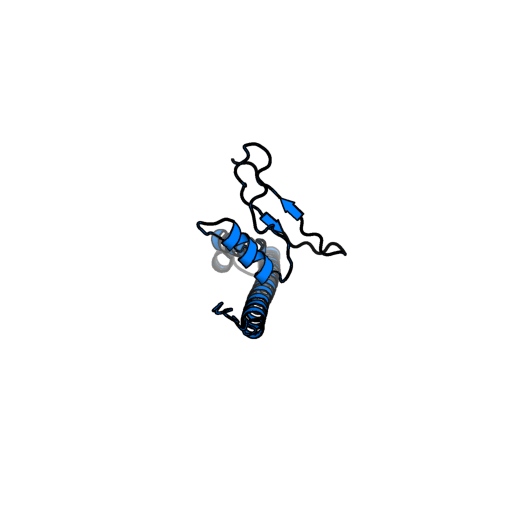 1
ATOM 1109 N N . LEU A 1 135 ? 3.380 -9.958 -15.776 1.00 45.38 135 LEU A N 1
ATOM 1110 C CA . LEU A 1 135 ? 3.337 -8.510 -15.668 1.00 45.38 135 LEU A CA 1
ATOM 1111 C C . LEU A 1 135 ? 2.259 -8.031 -16.634 1.00 45.38 135 LEU A C 1
ATOM 1113 O O . LEU A 1 135 ? 2.344 -8.249 -17.839 1.00 45.38 135 LEU A O 1
ATOM 1117 N N . SER A 1 136 ? 1.195 -7.453 -16.087 1.00 45.09 136 SER A N 1
ATOM 1118 C CA . SER A 1 136 ? 0.157 -6.813 -16.886 1.00 45.09 136 SER A CA 1
ATOM 1119 C C . SER A 1 136 ? 0.570 -5.370 -17.145 1.00 45.09 136 SER A C 1
ATOM 1121 O O . SER A 1 136 ? 0.817 -4.622 -16.192 1.00 45.09 136 SER A O 1
ATOM 1123 N N . PHE A 1 137 ? 0.628 -4.997 -18.419 1.00 48.81 137 PHE A N 1
ATOM 1124 C CA . PHE A 1 137 ? 0.807 -3.620 -18.855 1.00 48.81 137 PHE A CA 1
ATOM 1125 C C . PHE A 1 137 ? -0.576 -3.006 -19.053 1.00 48.81 137 PHE A C 1
ATOM 1127 O O . PHE A 1 137 ? -1.342 -3.460 -19.900 1.00 48.81 137 PHE A O 1
ATOM 1134 N N . GLU A 1 138 ? -0.904 -2.002 -18.249 1.00 47.78 138 GLU A N 1
ATOM 1135 C CA . GLU A 1 138 ? -2.093 -1.180 -18.468 1.00 47.78 138 GLU A CA 1
ATOM 1136 C C . GLU A 1 138 ? -1.639 0.148 -19.073 1.00 47.78 138 GLU A C 1
ATOM 1138 O O . GLU A 1 138 ? -0.831 0.868 -18.479 1.00 47.78 138 GLU A O 1
ATOM 1143 N N . PHE A 1 139 ? -2.149 0.455 -20.264 1.00 48.44 139 PHE A N 1
ATOM 1144 C CA . PHE A 1 139 ? -2.046 1.781 -20.861 1.00 48.44 139 PHE A CA 1
ATOM 1145 C C . PHE A 1 139 ? -3.251 2.586 -20.382 1.00 48.44 139 PHE A C 1
ATOM 1147 O O . PHE A 1 139 ? -4.389 2.204 -20.650 1.00 48.44 139 PHE A O 1
ATOM 1154 N N . SER A 1 140 ? -3.014 3.666 -19.637 1.00 39.78 140 SER A N 1
ATOM 1155 C CA . SER A 1 140 ? -4.106 4.553 -19.228 1.00 39.78 140 SER A CA 1
ATOM 1156 C C . SER A 1 140 ? -4.466 5.482 -20.394 1.00 39.78 140 SER A C 1
ATOM 1158 O O . SER A 1 140 ? -3.548 6.070 -20.972 1.00 39.78 140 SER A O 1
ATOM 1160 N N . PRO A 1 141 ? -5.751 5.625 -20.765 1.00 33.47 141 PRO A N 1
ATOM 1161 C CA . PRO A 1 141 ? -6.202 6.745 -21.583 1.00 33.47 141 PRO A CA 1
ATOM 1162 C C . PRO A 1 141 ? -6.236 8.026 -20.733 1.00 33.47 141 PRO A C 1
ATOM 1164 O O . PRO A 1 141 ? -6.399 7.948 -19.511 1.00 33.47 141 PRO A O 1
ATOM 1167 N N . ASP A 1 142 ? -6.045 9.176 -21.378 1.00 45.03 142 ASP A N 1
ATOM 1168 C CA . ASP A 1 142 ? -6.105 10.490 -20.732 1.00 45.03 142 ASP A CA 1
ATOM 1169 C C . ASP A 1 142 ? -7.541 10.796 -20.264 1.00 45.03 142 ASP A C 1
ATOM 1171 O O . ASP A 1 142 ? -8.507 10.527 -20.985 1.00 45.03 142 ASP A O 1
ATOM 1175 N N . THR A 1 143 ? -7.661 11.334 -19.047 1.00 37.31 143 THR A N 1
ATOM 1176 C CA . THR A 1 143 ? -8.818 12.113 -18.567 1.00 37.31 143 THR A CA 1
ATOM 1177 C C . THR A 1 143 ? -8.605 13.581 -18.868 1.00 37.31 143 THR A C 1
ATOM 1179 O O . THR A 1 143 ? -7.474 14.038 -18.576 1.00 37.31 143 THR A O 1
#

Foldseek 3Di:
DDDDDPPPPDDPPPPLVVVLVVVVVVLVVLLVVLVVLVVVLVVVVVVLVVCVVVVVDDPVVSVVPDDDPVVVVVSCCSNVDHDDDDDDDDDPLVRQVVVCSSVVHNDRDSDDPPDDPDDPADWDWDFDPDVDRDTDTDGDDDD

Organism: NCBI:txid392030

=== Feature glossary ===
Annotated list of the representations used here:

Nearest PDB structures. The Foldseek neighbor list gives the closest experimentally determined structures in the PDB, ranked by structural alignment. TM-score near 1 means near-identical fold; near 0.3 means only rough topology match. This is how one finds what a novel AlphaFold prediction most resembles in the solved-structure universe.

Foldseek 3Di. Foldseek's 3Di representation compresses backbone geometry into a per-residue letter drawn from a learned twenty-state alphabet. It captures the tertiary interaction pattern around each residue — which residues are packed against it in space, regardless of where they are in sequence.

Radius of gyration, Cα contacts, bounding box. Radius of gyration (Rg) is the root-mean-square distance of Cα atoms from their centroid — a single number for overall size and compactness. A globular domain of N residues has Rg ≈ 2.2·N^0.38 Å; an extended or disordered chain has a 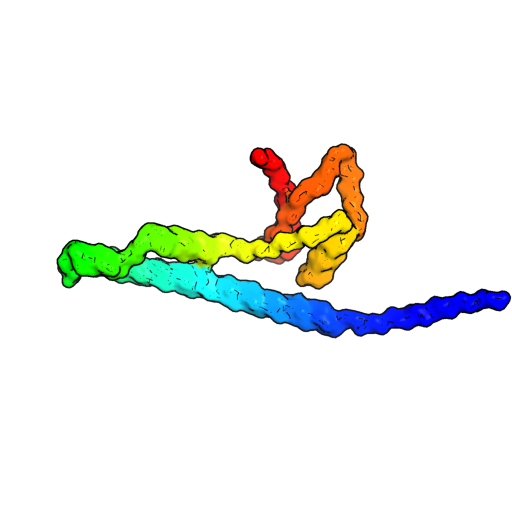much larger Rg. The Cα contact count is the number of residue pairs whose Cα atoms are within 8 Å and are more than four positions apart in sequence — a standard proxy for tertiary packing density. The bounding box is the smallest axis-aligned box enclosing all Cα atoms.

InterPro / GO /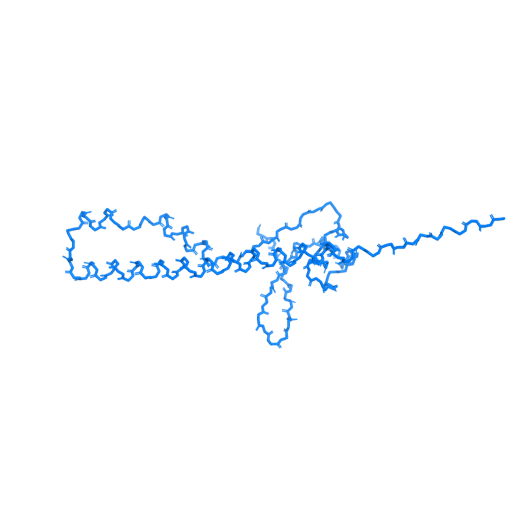 CATH / organism. The annotation block draws on four external resources. InterPro: which protein families and domains the sequence belongs to. GO: standardized terms for what the protein does, what process it participates in, and where in the cell it acts. CATH: which structural fold it has in the CATH hierarchy. Organism: the species of origin.

mmCIF coordinates. The mmCIF block holds the 3D Cartesian coordinates of each backbone atom (N, Cα, C, O) in ångströms. mmCIF is the PDB's canonical archive format — a tagged-loop text representation of the atomic model.

pLDDT. pLDDT is the predicted lDDT-Cα score: AlphaFold's confidence that the local environment of each residue (all inter-atomic distances within 15 Å) is correctly placed. It is a per-residue number between 0 and 100, with higher meaning more reliable.

Backbone torsions (φ/ψ). φ (phi) and ψ (psi) are the two rotatable backbone dihedrals per residue: φ is the C(i-1)–N–Cα–C torsion, ψ is the N–Cα–C–N(i+1) torsion, both in degrees on (−180°, 180°]. α-helical residues cluster near (−60°, −45°); β-strand residues near (−120°, +130°). A Ramachandran plot is simply a scatter of (φ, ψ) for every residue.

B-factor. For experimental (PDB) structures, the B-factor (temperature factor) quantifies the positional spread of each atom in the crystal — a combination of thermal vibration and static disorder — in units of Å². High B-factors mark flexible loops or poorly resolved regions; low B-factors mark the rigid, well-ordered core.

Secondary structure (3-state, P-SEA). SS3 is a coarse helix/strand/coil call (letters a/b/c) made by the P-SEA algorithm from inter-Cα distances and dihedrals. It is less detailed than DSSP but needs only Cα positions.

Predicted aligned error. Predicted aligned error is AlphaFold's pairwise confidence. Unlike pLDDT (per-residue), PAE is per-residue-pair and captures whether two parts of the structure are correctly placed relative to each other. Units are ångströms of expected positional error.

Solvent-accessible surface area. Solvent-accessible surface area (SASA) is the area in Å² traced out by the centre of a 1.4 Å probe sphere (a water molecule) rolled over the protein's van der Waals surface (Shrake–Rupley / Lee–Richards construction). Buried residues have near-zero SASA; fully exposed residues can exceed 200 Å². The total SASA scales roughly with the number of surface residues.

Secondary structure (8-state, DSSP). The SS8 string is DSSP's per-residue secondary-structure call. α-helix (H) means an i→i+4 H-bond ladder; β-strand (E) means the residue participates in a β-sheet; 3₁₀ (G) and π (I) are tighter and wider helices; T/S are turns/bends; '-' is loop.

Rendered structure images. Structure images are PyMOL renders from six orthogonal camera directions. Cartoon representation draws helices as coils and strands as arrows; sticks shows the backbone as bonds; surface shows the solvent-excluded envelope. Rainbow coloring maps sequence position to hue (blue→red, N→C); chain coloring assigns a distinct color per polypeptide.

Sequence. The amino-acid sequence is the protein's primary structure: the linear order of residues from the N-terminus to the C-terminus, written in one-letter code. Everything else here — the 3D coordinates, the secondary structure, the domain annotations — is ultimately a consequence of this string.

Contact-map, Ramachandran, and PAE plots. Three diagnostic plots accompany the record. The Cα contact map visualizes the tertiary structure as a 2D adjacency matrix (8 Å cutoff, sequence-local contacts suppressed). The Ramachandran plot shows the distribution of backbone (φ, ψ) torsions, with points in the α and β basins reflecting secondary structure content. The PAE plot shows AlphaFold's inter-residue confidence as a color 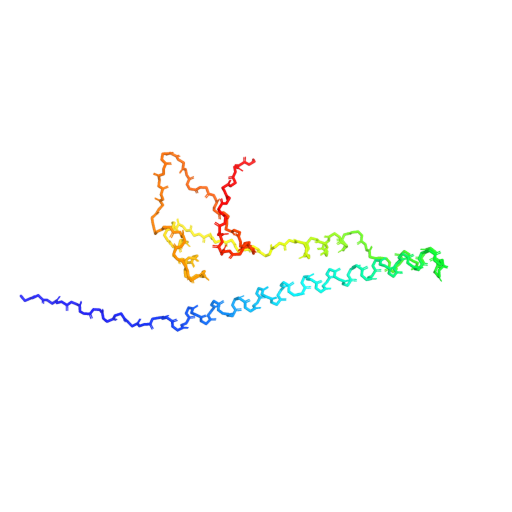matrix.